Protein AF-A0A957JJS4-F1 (afdb_monomer_lite)

Structure 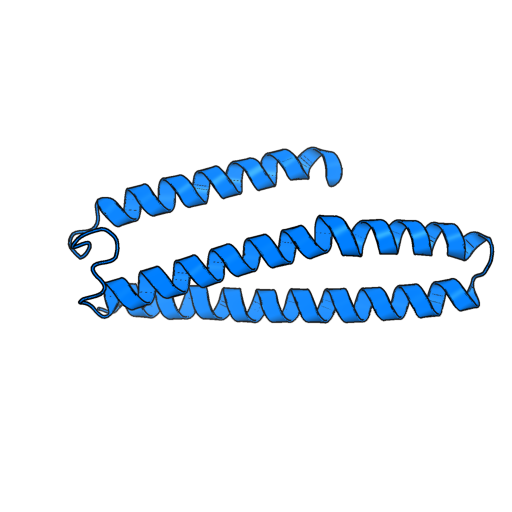(mmCIF, N/CA/C/O backbone):
data_AF-A0A957JJS4-F1
#
_entry.id   AF-A0A957JJS4-F1
#
loop_
_atom_site.group_PDB
_atom_site.id
_atom_site.type_symbol
_atom_site.label_atom_id
_atom_site.label_alt_id
_atom_site.label_comp_id
_atom_site.label_asym_id
_atom_site.label_entity_id
_atom_site.label_seq_id
_atom_site.pdbx_PDB_ins_code
_atom_site.Cartn_x
_atom_site.Cartn_y
_atom_site.Cartn_z
_atom_site.occupancy
_atom_site.B_iso_or_equiv
_atom_site.auth_seq_id
_atom_site.auth_comp_id
_atom_site.auth_asym_id
_atom_site.auth_atom_id
_atom_site.pdbx_PDB_model_num
ATOM 1 N N . LEU A 1 1 ? 0.997 6.327 20.111 1.00 59.66 1 LEU A N 1
ATOM 2 C CA . LEU A 1 1 ? 2.106 6.316 19.124 1.00 59.66 1 LEU A CA 1
ATOM 3 C C . LEU A 1 1 ? 1.626 6.393 17.671 1.00 59.66 1 LEU A C 1
ATOM 5 O O . LEU A 1 1 ? 2.106 7.267 16.963 1.00 59.66 1 LEU A O 1
ATOM 9 N N . GLN A 1 2 ? 0.681 5.547 17.233 1.00 63.41 2 GLN A N 1
ATOM 10 C CA . GLN A 1 2 ? 0.263 5.431 15.820 1.00 63.41 2 GLN A CA 1
ATOM 11 C C . GLN A 1 2 ? -0.064 6.769 15.124 1.00 63.41 2 GLN A C 1
ATOM 13 O O . GLN A 1 2 ? 0.545 7.069 14.104 1.00 63.41 2 GLN A O 1
ATOM 18 N N . ARG A 1 3 ? -0.906 7.635 15.712 1.00 64.38 3 ARG A N 1
ATOM 19 C CA . ARG A 1 3 ? -1.263 8.947 15.118 1.00 64.38 3 ARG A CA 1
ATOM 20 C C . ARG A 1 3 ? -0.078 9.880 14.837 1.00 64.38 3 ARG A C 1
ATOM 22 O O . ARG A 1 3 ? -0.165 10.713 13.945 1.00 64.38 3 ARG A O 1
ATOM 29 N N . ARG A 1 4 ? 1.014 9.765 15.599 1.00 72.00 4 ARG A N 1
ATOM 30 C CA . ARG A 1 4 ? 2.199 10.629 15.462 1.00 72.00 4 ARG A CA 1
ATOM 31 C C . ARG A 1 4 ? 3.153 10.126 14.372 1.00 72.00 4 ARG A C 1
ATOM 33 O O . ARG A 1 4 ? 3.875 10.925 13.789 1.00 72.00 4 ARG A O 1
ATOM 40 N N . PHE A 1 5 ? 3.117 8.824 14.079 1.00 79.75 5 PHE A N 1
ATOM 41 C CA . PHE A 1 5 ? 3.894 8.196 13.007 1.00 79.75 5 PHE A CA 1
ATOM 42 C C . PHE A 1 5 ? 3.165 8.177 11.661 1.00 79.75 5 PHE A C 1
ATOM 44 O O . PHE A 1 5 ? 3.830 8.206 10.633 1.00 79.75 5 PHE A O 1
ATOM 51 N N . SER A 1 6 ? 1.827 8.201 11.641 1.00 79.00 6 SER A N 1
ATOM 52 C CA . SER A 1 6 ? 1.030 8.292 10.408 1.00 79.00 6 SER A CA 1
ATOM 53 C C . SER A 1 6 ? 1.516 9.350 9.399 1.00 79.00 6 SER A C 1
ATOM 55 O O . SER A 1 6 ? 1.659 8.997 8.232 1.00 79.00 6 SER A O 1
ATOM 57 N N . PRO A 1 7 ? 1.827 10.609 9.778 1.00 81.31 7 PRO A N 1
ATOM 58 C CA . PRO A 1 7 ? 2.327 11.590 8.810 1.00 81.31 7 PRO A CA 1
ATOM 59 C C . PRO A 1 7 ? 3.699 11.220 8.232 1.00 81.31 7 PRO A C 1
ATOM 61 O O . PRO A 1 7 ? 3.924 11.421 7.043 1.00 81.31 7 PRO A O 1
ATOM 64 N N . TRP A 1 8 ? 4.590 10.626 9.032 1.00 88.12 8 TRP A N 1
ATOM 65 C CA . TRP A 1 8 ? 5.893 10.148 8.558 1.00 88.12 8 TRP A CA 1
ATOM 66 C C . TRP A 1 8 ? 5.758 8.976 7.590 1.00 88.12 8 TRP A C 1
ATOM 68 O O . TRP A 1 8 ? 6.420 8.962 6.557 1.00 88.12 8 TRP A O 1
ATOM 78 N N . VAL A 1 9 ? 4.869 8.027 7.897 1.00 85.81 9 VAL A N 1
ATOM 79 C CA . VAL A 1 9 ? 4.560 6.891 7.018 1.00 85.81 9 VAL A CA 1
ATOM 80 C C . VAL A 1 9 ? 3.964 7.376 5.700 1.00 85.81 9 VAL A C 1
ATOM 82 O O . VAL A 1 9 ? 4.390 6.934 4.643 1.00 85.81 9 VAL A O 1
ATOM 85 N N . ASN A 1 10 ? 3.021 8.317 5.735 1.00 86.50 10 ASN A N 1
ATOM 86 C CA . ASN A 1 10 ? 2.427 8.861 4.514 1.00 86.50 10 ASN A CA 1
ATOM 87 C C . ASN A 1 10 ? 3.460 9.641 3.687 1.00 86.50 10 ASN A C 1
ATOM 89 O O . ASN A 1 10 ? 3.496 9.505 2.467 1.00 86.50 10 ASN A O 1
ATOM 93 N N . GLY A 1 11 ? 4.329 10.413 4.348 1.00 89.25 11 GLY A N 1
ATOM 94 C CA . GLY A 1 11 ? 5.417 11.138 3.694 1.00 89.25 11 GLY A CA 1
ATOM 95 C C . GLY A 1 11 ? 6.420 10.207 3.011 1.00 89.25 11 GLY A C 1
ATOM 96 O O . GLY A 1 11 ? 6.766 10.434 1.852 1.00 89.25 11 GLY A O 1
ATOM 97 N N . SER A 1 12 ? 6.842 9.127 3.677 1.00 91.06 12 SER A N 1
ATOM 98 C CA . SER A 1 12 ? 7.743 8.140 3.066 1.00 91.06 12 SER A CA 1
ATOM 99 C C . SER A 1 12 ? 7.087 7.397 1.903 1.00 91.06 12 SER A C 1
ATOM 101 O O . SER A 1 12 ? 7.763 7.070 0.932 1.00 91.06 12 SER A O 1
ATOM 103 N N . LEU A 1 13 ? 5.771 7.187 1.958 1.00 89.94 13 LEU A N 1
ATOM 104 C CA . LEU A 1 13 ? 4.998 6.578 0.880 1.00 89.94 13 LEU A CA 1
ATOM 105 C C . LEU A 1 13 ? 4.955 7.458 -0.372 1.00 89.94 13 LEU A C 1
ATOM 107 O O . LEU A 1 13 ? 5.184 6.963 -1.473 1.00 89.94 13 LEU A O 1
ATOM 111 N N . VAL A 1 14 ? 4.728 8.764 -0.201 1.00 90.38 14 VAL A N 1
ATOM 112 C CA . VAL A 1 14 ? 4.819 9.734 -1.303 1.00 90.38 14 VAL A CA 1
ATOM 113 C C . VAL A 1 14 ? 6.233 9.751 -1.871 1.00 90.38 14 VAL A C 1
ATOM 115 O O . VAL A 1 14 ? 6.396 9.690 -3.085 1.00 90.38 14 VAL A O 1
ATOM 118 N N . LEU A 1 15 ? 7.252 9.781 -1.008 1.00 93.12 15 LEU A N 1
ATOM 119 C CA . LEU A 1 15 ? 8.645 9.767 -1.443 1.00 93.12 15 LEU A CA 1
ATOM 120 C C . LEU A 1 15 ? 8.970 8.513 -2.266 1.00 93.12 15 LEU A C 1
ATOM 122 O O . LEU A 1 15 ? 9.557 8.639 -3.333 1.00 93.12 15 LEU A O 1
ATOM 126 N N . LEU A 1 16 ? 8.553 7.329 -1.809 1.00 91.31 16 LEU A N 1
ATOM 127 C CA . LEU A 1 16 ? 8.752 6.059 -2.515 1.00 91.31 16 LEU A CA 1
ATOM 128 C C . LEU A 1 16 ? 8.025 6.039 -3.864 1.00 91.31 16 LEU A C 1
ATOM 130 O O . LEU A 1 16 ? 8.561 5.546 -4.852 1.00 91.31 16 LEU A O 1
ATOM 134 N N . LEU A 1 17 ? 6.818 6.597 -3.921 1.00 89.56 17 LEU A N 1
ATOM 135 C CA . LEU A 1 17 ? 6.035 6.680 -5.150 1.00 89.56 17 LEU A CA 1
ATOM 136 C C . LEU A 1 17 ? 6.716 7.610 -6.164 1.00 89.56 17 LEU A C 1
ATOM 138 O O . LEU A 1 17 ? 6.905 7.224 -7.314 1.00 89.56 17 LEU A O 1
ATOM 142 N N . VAL A 1 18 ? 7.173 8.787 -5.726 1.00 91.75 18 VAL A N 1
ATOM 143 C CA . VAL A 1 18 ? 7.929 9.733 -6.564 1.00 91.75 18 VAL A CA 1
ATOM 144 C C . VAL A 1 18 ? 9.234 9.116 -7.065 1.00 91.75 18 VAL A C 1
ATOM 146 O O . VAL A 1 18 ? 9.511 9.165 -8.262 1.00 91.75 18 VAL A O 1
ATOM 149 N N . THR A 1 19 ? 10.034 8.509 -6.186 1.00 93.44 19 THR A N 1
ATOM 150 C CA . THR A 1 19 ? 11.301 7.888 -6.600 1.00 93.44 19 THR A CA 1
ATOM 151 C C . THR A 1 19 ? 11.078 6.677 -7.501 1.00 93.44 19 THR A C 1
ATOM 153 O O . THR A 1 19 ? 11.851 6.485 -8.434 1.00 93.44 19 THR A O 1
ATOM 156 N N . GLY A 1 20 ? 10.003 5.912 -7.296 1.00 89.19 20 GLY A N 1
ATOM 157 C CA . GLY A 1 20 ? 9.591 4.830 -8.190 1.00 89.19 20 GLY A CA 1
ATOM 158 C C . GLY A 1 20 ? 9.292 5.317 -9.611 1.00 89.19 20 GLY A C 1
ATOM 159 O O . GLY A 1 20 ? 9.781 4.724 -10.571 1.00 89.19 20 GLY A O 1
ATOM 160 N N . PHE A 1 21 ? 8.578 6.439 -9.759 1.00 89.88 21 PHE A N 1
ATOM 161 C CA . PHE A 1 21 ? 8.354 7.054 -11.075 1.00 89.88 21 PHE A CA 1
ATOM 162 C C . PHE A 1 21 ? 9.661 7.509 -11.733 1.00 89.88 21 PHE A C 1
ATOM 164 O O . PHE A 1 21 ? 9.856 7.257 -12.919 1.00 89.88 21 PHE A O 1
ATOM 171 N N . VAL A 1 22 ? 10.579 8.117 -10.974 1.00 90.62 22 VAL A N 1
ATOM 172 C CA . VAL A 1 22 ? 11.897 8.524 -11.498 1.00 90.62 22 VAL A CA 1
ATOM 173 C C . VAL A 1 22 ? 12.719 7.313 -11.954 1.00 90.62 22 VAL A C 1
ATOM 175 O O . VAL A 1 22 ? 13.366 7.363 -13.000 1.00 90.62 22 VAL A O 1
ATOM 178 N N . GLN A 1 23 ? 12.690 6.210 -11.201 1.00 88.94 23 GLN A N 1
ATOM 179 C CA . GLN A 1 23 ? 13.361 4.966 -11.593 1.00 88.94 23 GLN A CA 1
ATOM 180 C C . GLN A 1 23 ? 12.776 4.401 -12.891 1.00 88.94 23 GLN A C 1
ATOM 182 O O . GLN A 1 23 ? 13.536 4.040 -13.782 1.00 88.94 23 GLN A O 1
ATOM 187 N N . MET A 1 24 ? 11.447 4.402 -13.033 1.00 88.38 24 MET A N 1
ATOM 188 C CA . MET A 1 24 ? 10.761 3.944 -14.244 1.00 88.38 24 MET A CA 1
ATOM 189 C C . MET A 1 24 ? 11.155 4.764 -15.478 1.00 88.38 24 MET A C 1
ATOM 191 O O . MET A 1 24 ? 11.400 4.191 -16.532 1.00 88.38 24 MET A O 1
ATOM 195 N N . THR A 1 25 ? 11.250 6.092 -15.357 1.00 86.19 25 THR A N 1
ATOM 196 C CA . THR A 1 25 ? 11.609 6.959 -16.495 1.00 86.19 25 THR A CA 1
ATOM 197 C C . THR A 1 25 ? 13.044 6.781 -16.988 1.00 86.19 25 THR A C 1
ATOM 199 O O . THR A 1 25 ? 13.353 7.207 -18.095 1.00 86.19 25 THR A O 1
ATOM 202 N N . ASN A 1 26 ? 13.913 6.177 -16.174 1.00 87.25 26 ASN A N 1
ATOM 203 C CA . ASN A 1 26 ? 15.298 5.875 -16.534 1.00 87.25 26 ASN A CA 1
ATOM 204 C C . ASN A 1 26 ? 15.474 4.445 -17.080 1.00 87.25 26 ASN A C 1
ATOM 206 O O . ASN A 1 26 ? 16.602 4.054 -17.384 1.00 87.25 26 ASN A O 1
ATOM 210 N N . ASP A 1 27 ? 14.402 3.652 -17.173 1.00 85.75 27 ASP A N 1
ATOM 211 C CA . ASP A 1 27 ? 14.466 2.281 -17.680 1.00 85.75 27 ASP A CA 1
ATOM 212 C C . ASP A 1 27 ? 14.519 2.260 -19.221 1.00 85.75 27 ASP A C 1
ATOM 214 O O . ASP A 1 27 ? 13.750 2.982 -19.860 1.00 85.75 27 ASP A O 1
ATOM 218 N N . PRO A 1 28 ? 15.371 1.425 -19.848 1.00 85.69 28 PRO A N 1
ATOM 219 C CA . PRO A 1 28 ? 15.439 1.305 -21.307 1.00 85.69 28 PRO A CA 1
ATOM 220 C C . PRO A 1 28 ? 14.122 0.890 -21.974 1.00 85.69 28 PRO A C 1
ATOM 222 O O . PRO A 1 28 ? 13.919 1.193 -23.146 1.00 85.69 28 PRO A O 1
ATOM 225 N N . ASN A 1 29 ? 13.237 0.198 -21.252 1.00 84.88 29 ASN A N 1
ATOM 226 C CA . ASN A 1 29 ? 11.942 -0.251 -21.766 1.00 84.88 29 ASN A CA 1
ATOM 227 C C . ASN A 1 29 ? 10.854 0.834 -21.683 1.00 84.88 29 ASN A C 1
ATOM 229 O O . ASN A 1 29 ? 9.713 0.605 -22.095 1.00 84.88 29 ASN A O 1
ATOM 233 N N . TYR A 1 30 ? 11.175 2.006 -21.126 1.00 85.69 30 TYR A N 1
ATOM 234 C CA . TYR A 1 30 ? 10.242 3.115 -21.005 1.00 85.69 30 TYR A CA 1
ATOM 235 C C . TYR A 1 30 ? 10.215 3.967 -22.279 1.00 85.69 30 TYR A C 1
ATOM 237 O O . TYR A 1 30 ? 11.087 4.802 -22.512 1.00 85.69 30 TYR A O 1
ATOM 245 N N . ASN A 1 31 ? 9.154 3.808 -23.073 1.00 84.56 31 ASN A N 1
ATOM 246 C CA . ASN A 1 31 ? 8.974 4.536 -24.336 1.00 84.56 31 ASN A CA 1
ATOM 247 C C . ASN A 1 31 ? 8.239 5.884 -24.188 1.00 84.56 31 ASN A C 1
ATOM 249 O O . ASN A 1 31 ? 8.190 6.680 -25.124 1.00 84.56 31 ASN A O 1
ATOM 253 N N . GLY A 1 32 ? 7.695 6.196 -23.007 1.00 82.12 32 GLY A N 1
ATOM 254 C CA . GLY A 1 32 ? 7.050 7.480 -22.727 1.00 82.12 32 GLY A CA 1
ATOM 255 C C . GLY A 1 32 ? 5.782 7.370 -21.884 1.00 82.12 32 GLY A C 1
ATOM 256 O O . GLY A 1 32 ? 5.285 6.288 -21.579 1.00 82.12 32 GLY A O 1
ATOM 257 N N . PHE A 1 33 ? 5.232 8.521 -21.493 1.00 75.06 33 PHE A N 1
ATOM 258 C CA . PHE A 1 33 ? 4.045 8.572 -20.640 1.00 75.06 33 PHE A CA 1
ATOM 259 C C . PHE A 1 33 ? 2.801 8.142 -21.432 1.00 75.06 33 PHE A C 1
ATOM 261 O O . PHE A 1 33 ? 2.497 8.740 -22.461 1.00 75.06 33 PHE A O 1
ATOM 268 N N . LEU A 1 34 ? 2.089 7.117 -20.943 1.00 72.56 34 LEU A N 1
ATOM 269 C CA . LEU A 1 34 ? 0.930 6.474 -21.595 1.00 72.56 34 LEU A CA 1
ATOM 270 C C . LEU A 1 34 ? 1.229 5.747 -22.919 1.00 72.56 34 LEU A C 1
ATOM 272 O O . LEU A 1 34 ? 0.296 5.298 -23.586 1.00 72.56 34 LEU A O 1
ATOM 276 N N . GLN A 1 35 ? 2.501 5.552 -23.273 1.00 83.12 35 GLN A N 1
ATOM 277 C CA . GLN A 1 35 ? 2.870 4.603 -24.322 1.00 83.12 35 GLN A CA 1
ATOM 278 C C . GLN A 1 35 ? 2.917 3.203 -23.709 1.00 83.12 35 GLN A C 1
ATOM 280 O O . GLN A 1 35 ? 3.882 2.825 -23.053 1.00 83.12 35 GLN A O 1
ATOM 285 N N . VAL A 1 36 ? 1.810 2.468 -23.846 1.00 81.56 36 VAL A N 1
ATOM 286 C CA . VAL A 1 36 ? 1.658 1.104 -23.318 1.00 81.56 36 VAL A CA 1
ATOM 287 C C . VAL A 1 36 ? 1.744 0.111 -24.472 1.00 81.56 36 VAL A C 1
ATOM 289 O O . VAL A 1 36 ? 0.761 -0.503 -24.884 1.00 81.56 36 VAL A O 1
ATOM 292 N N . ASP A 1 37 ? 2.936 0.026 -25.042 1.00 85.69 37 ASP A N 1
ATOM 293 C CA . ASP A 1 37 ? 3.263 -0.724 -26.255 1.00 85.69 37 ASP A CA 1
ATOM 294 C C . ASP A 1 37 ? 3.937 -2.077 -25.972 1.00 85.69 37 ASP A C 1
ATOM 296 O O . ASP A 1 37 ? 4.010 -2.929 -26.857 1.00 85.69 37 ASP A O 1
ATOM 300 N N . SER A 1 38 ? 4.373 -2.313 -24.731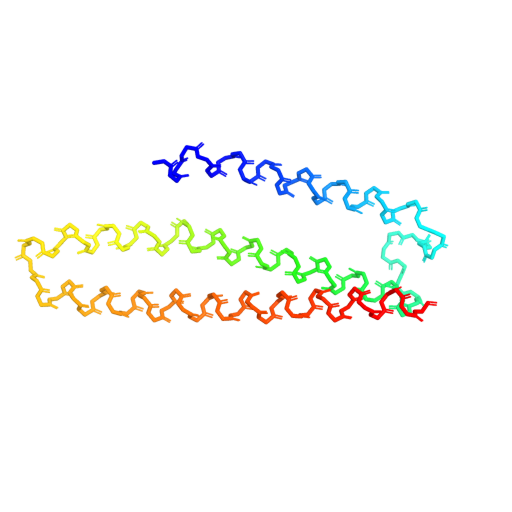 1.00 87.06 38 SER A N 1
ATOM 301 C CA . SER A 1 38 ? 5.062 -3.536 -24.316 1.00 87.06 38 SER A CA 1
ATOM 302 C C . SER A 1 38 ? 4.401 -4.230 -23.119 1.00 87.06 38 SER A C 1
ATOM 304 O O . SER A 1 38 ? 3.646 -3.637 -22.340 1.00 87.06 38 SER A O 1
ATOM 306 N N . VAL A 1 39 ? 4.715 -5.519 -22.946 1.00 89.75 39 VAL A N 1
ATOM 307 C CA . VAL A 1 39 ? 4.303 -6.305 -21.767 1.00 89.75 39 VAL A CA 1
ATOM 308 C C . VAL A 1 39 ? 4.878 -5.697 -20.485 1.00 89.75 39 VAL A C 1
ATOM 310 O O . VAL A 1 39 ? 4.176 -5.631 -19.476 1.00 89.75 39 VAL A O 1
ATOM 313 N N . TRP A 1 40 ? 6.114 -5.190 -20.542 1.00 92.25 40 TRP A N 1
ATOM 314 C CA . TRP A 1 40 ? 6.739 -4.449 -19.447 1.00 92.25 40 TRP A CA 1
ATOM 315 C C . TRP A 1 40 ? 5.908 -3.217 -19.069 1.00 92.25 40 TRP A C 1
ATOM 317 O O . TRP A 1 40 ? 5.544 -3.062 -17.902 1.00 92.25 40 TRP A O 1
ATOM 327 N N . ALA A 1 41 ? 5.502 -2.398 -20.047 1.00 89.56 41 ALA A N 1
ATOM 328 C CA . ALA A 1 41 ? 4.707 -1.195 -19.795 1.00 89.56 41 ALA A CA 1
ATOM 329 C C . ALA A 1 41 ? 3.349 -1.521 -19.143 1.00 89.56 41 ALA A C 1
ATOM 331 O O . ALA A 1 41 ? 2.952 -0.869 -18.172 1.00 89.56 41 ALA A O 1
ATOM 332 N N . TRP A 1 42 ? 2.664 -2.574 -19.608 1.00 90.94 42 TRP A N 1
ATOM 333 C CA . TRP A 1 42 ? 1.428 -3.061 -18.983 1.00 90.94 42 TRP A CA 1
ATOM 334 C C . TRP A 1 42 ? 1.648 -3.546 -17.547 1.00 90.94 42 TRP A C 1
ATOM 336 O O . TRP A 1 42 ? 0.884 -3.180 -16.648 1.00 90.94 42 TRP A O 1
ATOM 346 N N . ALA A 1 43 ? 2.693 -4.341 -17.313 1.00 92.56 43 ALA A N 1
ATOM 347 C CA . ALA A 1 43 ? 3.012 -4.865 -15.991 1.00 92.56 43 ALA A CA 1
ATOM 348 C C . ALA A 1 43 ? 3.321 -3.732 -14.998 1.00 92.56 43 ALA A C 1
ATOM 350 O O . ALA A 1 43 ? 2.783 -3.710 -13.886 1.00 92.56 43 ALA A O 1
ATOM 351 N N . ILE A 1 44 ? 4.113 -2.742 -15.412 1.00 91.00 44 ILE A N 1
ATOM 352 C CA . ILE A 1 44 ? 4.437 -1.575 -14.592 1.00 91.00 44 ILE A CA 1
ATOM 353 C C . ILE A 1 44 ? 3.191 -0.720 -14.318 1.00 91.00 44 ILE A C 1
ATOM 355 O O . ILE A 1 44 ? 2.979 -0.323 -13.168 1.00 91.00 44 ILE A O 1
ATOM 359 N N . LEU A 1 45 ? 2.328 -0.475 -15.308 1.00 91.19 45 LEU A N 1
ATOM 360 C CA . LEU A 1 45 ? 1.101 0.307 -15.115 1.00 91.19 45 LEU A CA 1
ATOM 361 C C . LEU A 1 45 ? 0.149 -0.355 -14.110 1.00 91.19 45 LEU A C 1
ATOM 363 O O . LEU A 1 45 ? -0.279 0.283 -13.143 1.00 91.19 45 LEU A O 1
ATOM 367 N N . ILE A 1 46 ? -0.159 -1.641 -14.305 1.00 93.00 46 ILE A N 1
ATOM 368 C CA . ILE A 1 46 ? -1.085 -2.362 -13.420 1.00 93.00 46 ILE A CA 1
ATOM 369 C C . ILE A 1 46 ? -0.502 -2.456 -12.006 1.00 93.00 46 ILE A C 1
ATOM 371 O O . ILE A 1 46 ? -1.228 -2.270 -11.025 1.00 93.00 46 ILE A O 1
ATOM 375 N N . LYS A 1 47 ? 0.815 -2.658 -11.882 1.00 92.31 47 LYS A N 1
ATOM 376 C CA . LYS A 1 47 ? 1.512 -2.608 -10.594 1.00 92.31 47 LYS A CA 1
ATOM 377 C C . LYS A 1 47 ? 1.301 -1.269 -9.883 1.00 92.31 47 LYS A C 1
ATOM 379 O O . LYS A 1 47 ? 0.965 -1.273 -8.700 1.00 92.31 47 LYS A O 1
ATOM 384 N N . HIS A 1 48 ? 1.469 -0.137 -10.566 1.00 92.38 48 HIS A N 1
ATOM 385 C CA . HIS A 1 48 ? 1.273 1.181 -9.951 1.00 92.38 48 HIS A CA 1
ATOM 386 C C . HIS A 1 48 ? -0.179 1.399 -9.512 1.00 92.38 48 HIS A C 1
ATOM 388 O O . HIS A 1 48 ? -0.411 1.883 -8.403 1.00 92.38 48 HIS A O 1
ATOM 394 N N . ILE A 1 49 ? -1.154 0.974 -10.321 1.00 93.56 49 ILE A N 1
ATOM 395 C CA . ILE A 1 49 ? -2.576 1.008 -9.943 1.00 93.56 49 ILE A CA 1
ATOM 396 C C . ILE A 1 49 ? -2.812 0.180 -8.675 1.00 93.56 49 ILE A C 1
ATOM 398 O O . ILE A 1 49 ? -3.482 0.648 -7.752 1.00 93.56 49 ILE A O 1
ATOM 402 N N . ALA A 1 50 ? -2.231 -1.019 -8.592 1.00 94.62 50 ALA A N 1
ATOM 403 C CA . ALA A 1 50 ? -2.342 -1.867 -7.412 1.00 94.62 50 ALA A CA 1
ATOM 404 C C . ALA A 1 50 ? -1.724 -1.201 -6.171 1.00 94.62 50 ALA A C 1
ATOM 406 O O . ALA A 1 50 ? -2.370 -1.176 -5.127 1.00 94.62 50 ALA A O 1
ATOM 407 N N . VAL A 1 51 ? -0.540 -0.585 -6.281 1.00 93.56 51 VAL A N 1
ATOM 408 C CA . VAL A 1 51 ? 0.083 0.173 -5.176 1.00 93.56 51 VAL A CA 1
ATOM 409 C C . VAL A 1 51 ? -0.805 1.339 -4.729 1.00 93.56 51 VAL A C 1
ATOM 411 O O . VAL A 1 51 ? -1.050 1.494 -3.534 1.00 93.56 51 VAL A O 1
ATOM 414 N N . VAL A 1 52 ? -1.348 2.129 -5.660 1.00 93.19 52 VAL A N 1
ATOM 415 C CA . VAL A 1 52 ? -2.273 3.229 -5.329 1.00 93.19 52 VAL A CA 1
ATOM 416 C C . VAL A 1 52 ? -3.525 2.700 -4.628 1.00 93.19 52 VAL A C 1
ATOM 418 O O . VAL A 1 52 ? -3.946 3.266 -3.618 1.00 93.19 52 VAL A O 1
ATOM 421 N N . ALA A 1 53 ? -4.086 1.580 -5.089 1.00 94.50 53 ALA A N 1
ATOM 422 C CA . ALA A 1 53 ? -5.215 0.935 -4.426 1.00 94.50 53 ALA A CA 1
ATOM 423 C C . ALA A 1 53 ? -4.869 0.506 -2.989 1.00 94.50 53 ALA A C 1
ATOM 425 O O . ALA A 1 53 ? -5.655 0.773 -2.078 1.00 94.50 53 ALA A O 1
ATOM 426 N N . MET A 1 54 ? -3.683 -0.071 -2.753 1.00 94.25 54 M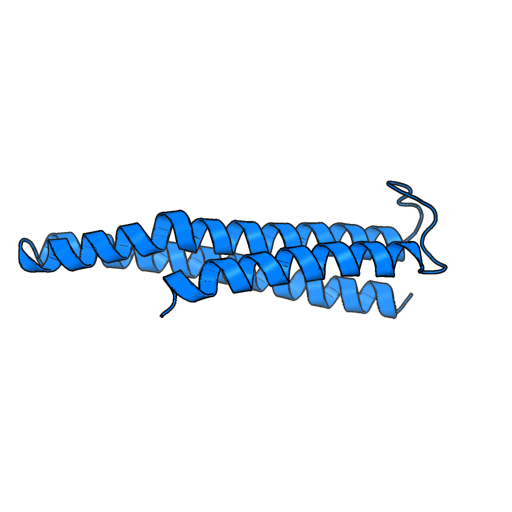ET A N 1
ATOM 427 C CA . MET A 1 54 ? -3.222 -0.431 -1.403 1.00 94.25 54 MET A CA 1
ATOM 428 C C . MET A 1 54 ? -3.181 0.786 -0.471 1.00 94.25 54 MET A C 1
ATOM 430 O O . MET A 1 54 ? -3.652 0.723 0.668 1.00 94.25 54 MET A O 1
ATOM 434 N N . ILE A 1 55 ? -2.659 1.911 -0.969 1.00 92.31 55 ILE A N 1
ATOM 435 C CA . ILE A 1 55 ? -2.568 3.172 -0.221 1.00 92.31 55 ILE A CA 1
ATOM 436 C C . ILE A 1 55 ? -3.963 3.690 0.130 1.00 92.31 55 ILE A C 1
ATOM 438 O O . ILE A 1 55 ? -4.218 4.038 1.284 1.00 92.31 55 ILE A O 1
ATOM 442 N N . LEU A 1 56 ? -4.881 3.709 -0.839 1.00 92.75 56 LEU A N 1
ATOM 443 C CA . LEU A 1 56 ? -6.252 4.175 -0.630 1.00 92.75 56 LEU A CA 1
ATOM 444 C C . LEU A 1 56 ? -7.007 3.293 0.367 1.00 92.75 56 LEU A C 1
ATOM 446 O O . LEU A 1 56 ? -7.684 3.817 1.251 1.00 92.75 56 LEU A O 1
ATOM 450 N N . ILE A 1 57 ? -6.865 1.968 0.275 1.00 93.62 57 ILE A N 1
ATOM 451 C CA . IL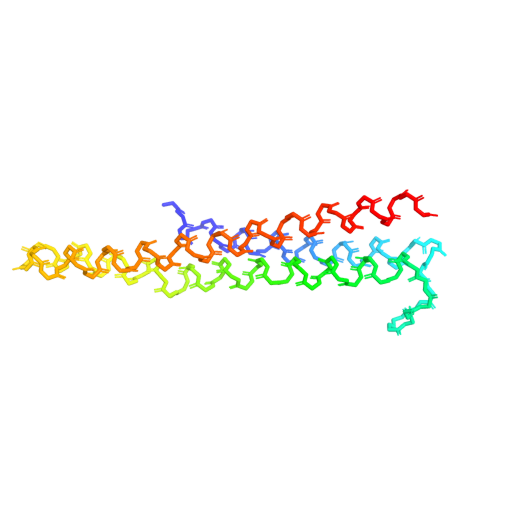E A 1 57 ? -7.474 1.030 1.226 1.00 93.62 57 ILE A CA 1
ATOM 452 C C . ILE A 1 57 ? -6.935 1.285 2.639 1.00 93.62 57 ILE A C 1
ATOM 454 O O . ILE A 1 57 ? -7.720 1.411 3.582 1.00 93.62 57 ILE A O 1
ATOM 458 N N . ALA A 1 58 ? -5.615 1.415 2.791 1.00 90.44 58 ALA A N 1
ATOM 459 C CA . ALA A 1 58 ? -4.995 1.702 4.081 1.00 90.44 58 ALA A CA 1
ATOM 460 C C . ALA A 1 58 ? -5.459 3.053 4.655 1.00 90.44 58 ALA A C 1
ATOM 462 O O . ALA A 1 58 ? -5.787 3.140 5.840 1.00 90.44 58 ALA A O 1
ATOM 463 N N . ALA A 1 59 ? -5.554 4.091 3.820 1.00 90.00 59 ALA A N 1
ATOM 464 C CA . ALA A 1 59 ? -6.073 5.395 4.218 1.00 90.00 59 ALA A CA 1
ATOM 465 C C . ALA A 1 59 ? -7.552 5.316 4.638 1.00 90.00 59 ALA A C 1
ATOM 467 O O . ALA A 1 59 ? -7.927 5.869 5.670 1.00 90.00 59 ALA A O 1
ATOM 468 N N . LEU A 1 60 ? -8.396 4.580 3.909 1.00 91.31 60 LEU A N 1
ATOM 469 C CA . LEU A 1 60 ? -9.803 4.379 4.272 1.00 91.31 60 LEU A CA 1
ATOM 470 C C . LEU A 1 60 ? -9.955 3.693 5.634 1.00 91.31 60 LEU A C 1
ATOM 472 O O . LEU A 1 60 ? -10.774 4.128 6.448 1.00 91.31 60 LEU A O 1
ATOM 476 N N . VAL A 1 61 ? -9.151 2.664 5.909 1.00 90.81 61 VAL A N 1
ATOM 477 C CA . VAL A 1 61 ? -9.135 1.994 7.219 1.00 90.81 61 VAL A CA 1
ATOM 478 C C . VAL A 1 61 ? -8.728 2.979 8.322 1.00 90.81 61 VAL A C 1
ATOM 480 O O . VAL A 1 61 ? -9.428 3.094 9.330 1.00 90.81 61 VAL A O 1
ATOM 483 N N . GLN A 1 62 ? -7.671 3.764 8.101 1.00 88.38 62 GLN A N 1
ATOM 484 C CA . GLN A 1 62 ? -7.180 4.739 9.080 1.00 88.38 62 GLN A CA 1
ATOM 485 C C . GLN A 1 62 ? -8.172 5.876 9.365 1.00 88.38 62 GLN A C 1
ATOM 487 O O . GLN A 1 62 ? -8.310 6.291 10.516 1.00 88.38 62 GLN A O 1
ATOM 492 N N . VAL A 1 63 ? -8.852 6.396 8.340 1.00 89.06 63 VAL A N 1
ATOM 493 C CA . VAL A 1 63 ? -9.686 7.606 8.457 1.00 89.06 63 VAL A CA 1
ATOM 494 C C . VAL A 1 63 ? -11.136 7.267 8.820 1.00 89.06 63 VAL A C 1
ATOM 496 O O . VAL A 1 63 ? -11.810 8.087 9.443 1.00 89.06 63 VAL A O 1
ATOM 499 N N . ARG A 1 64 ? -11.640 6.077 8.457 1.00 90.56 64 ARG A N 1
ATOM 500 C CA . ARG A 1 64 ? -13.034 5.680 8.735 1.00 90.56 64 ARG A CA 1
ATOM 501 C C . ARG A 1 64 ? -13.181 4.560 9.755 1.00 90.56 64 ARG A C 1
ATOM 503 O O . ARG A 1 64 ? -14.003 4.695 10.655 1.00 90.56 64 ARG A O 1
ATOM 510 N N . ILE A 1 65 ? -12.430 3.468 9.620 1.00 89.31 65 ILE A N 1
ATOM 511 C CA . ILE A 1 65 ? -12.646 2.263 10.438 1.00 89.31 65 ILE A CA 1
ATOM 512 C C . ILE A 1 65 ? -12.091 2.461 11.849 1.00 89.31 65 ILE A C 1
ATOM 514 O O . ILE A 1 65 ? -12.843 2.354 12.815 1.00 89.31 65 ILE A O 1
ATOM 518 N N . HIS A 1 66 ? -10.816 2.836 11.977 1.00 88.50 66 HIS A N 1
ATOM 519 C CA . HIS A 1 66 ? -10.173 3.036 13.281 1.00 88.50 66 HIS A CA 1
ATOM 520 C C . HIS A 1 66 ? -10.923 4.018 14.202 1.00 88.50 66 HIS A C 1
ATOM 522 O O . HIS A 1 66 ? -11.240 3.640 15.328 1.00 88.50 66 HIS A O 1
ATOM 528 N N . PRO A 1 67 ? -11.309 5.237 13.767 1.00 88.75 67 PRO A N 1
ATOM 529 C CA . PRO A 1 67 ? -12.038 6.142 14.653 1.00 88.75 67 PRO A CA 1
ATOM 530 C C . PRO A 1 67 ? -13.450 5.648 14.989 1.00 88.75 67 PRO A C 1
ATOM 532 O O . PRO A 1 67 ? -13.983 6.022 16.031 1.00 88.75 67 PRO A O 1
ATOM 535 N N . ALA A 1 68 ? -14.085 4.844 14.130 1.00 88.81 68 ALA A N 1
ATOM 536 C CA . ALA A 1 68 ? -15.373 4.230 14.447 1.00 88.81 68 ALA A CA 1
ATOM 537 C C . ALA A 1 68 ? -15.220 3.138 15.518 1.00 88.81 68 ALA A C 1
ATOM 539 O O . ALA A 1 68 ? -16.054 3.052 16.418 1.00 88.81 68 ALA A O 1
ATOM 540 N N . MET A 1 69 ? -14.132 2.364 15.470 1.00 86.06 69 MET A N 1
ATOM 541 C CA . MET A 1 69 ? -13.796 1.381 16.503 1.00 86.06 69 MET A CA 1
ATOM 542 C C . MET A 1 69 ? -13.487 2.053 17.844 1.00 86.06 69 MET A C 1
ATOM 544 O O . MET A 1 69 ? -14.019 1.621 18.865 1.00 86.06 69 MET A O 1
ATOM 548 N N . ASP A 1 70 ? -12.729 3.155 17.842 1.00 87.62 70 ASP A N 1
ATOM 549 C CA . ASP A 1 70 ? -12.461 3.945 19.053 1.00 87.62 70 ASP A CA 1
ATOM 550 C C . ASP A 1 70 ? -13.767 4.450 19.694 1.00 87.62 70 ASP A C 1
ATOM 552 O O . ASP A 1 70 ? -13.960 4.357 20.907 1.00 87.62 70 ASP A O 1
ATOM 556 N N . ARG A 1 71 ? -14.712 4.948 18.881 1.00 87.38 71 ARG A N 1
ATOM 557 C CA . ARG A 1 71 ? -16.036 5.389 19.360 1.00 87.38 71 ARG A CA 1
ATOM 558 C C . ARG A 1 71 ? -16.866 4.227 19.909 1.00 87.38 71 ARG A C 1
ATOM 560 O O . ARG A 1 71 ? -17.497 4.384 20.952 1.00 87.38 71 ARG A O 1
ATOM 567 N N . ALA A 1 72 ? -16.859 3.075 19.239 1.00 86.69 72 ALA A N 1
ATOM 568 C CA . ALA A 1 72 ? -17.560 1.880 19.705 1.00 86.69 72 ALA A CA 1
ATOM 569 C C . ALA A 1 72 ? -16.996 1.380 21.048 1.00 86.69 72 ALA A C 1
ATOM 571 O O . ALA A 1 72 ? -17.765 1.005 21.932 1.00 86.69 72 ALA A O 1
ATOM 572 N N . ALA A 1 73 ? -15.675 1.456 21.243 1.00 85.56 73 ALA A N 1
ATOM 573 C CA . ALA A 1 73 ? -15.022 1.103 22.503 1.00 85.56 73 ALA A CA 1
ATOM 574 C C . ALA A 1 73 ? -15.433 2.028 23.664 1.00 85.56 73 ALA A C 1
ATOM 576 O O . ALA A 1 73 ? -15.611 1.562 24.788 1.00 85.56 73 ALA A O 1
ATOM 577 N N . LEU A 1 74 ? -15.651 3.322 23.403 1.00 85.38 74 LEU A N 1
ATOM 578 C CA . LEU A 1 74 ? -16.178 4.253 24.410 1.00 85.38 74 LEU A CA 1
ATOM 579 C C . LEU A 1 74 ? -17.646 3.952 24.757 1.00 85.38 74 LEU A C 1
ATOM 581 O O . LEU A 1 74 ? -18.017 3.956 25.930 1.00 85.38 74 LEU A O 1
ATOM 585 N N . LEU A 1 75 ? -18.479 3.635 23.759 1.00 82.38 75 LEU A N 1
ATOM 586 C CA . LEU A 1 75 ? -19.890 3.269 23.964 1.00 82.38 75 LEU A CA 1
ATOM 587 C C . LEU A 1 75 ? -20.065 1.943 24.715 1.00 82.38 75 LEU A C 1
ATOM 589 O O . LEU A 1 75 ? -21.074 1.762 25.402 1.00 82.38 75 LEU A O 1
ATOM 593 N N . ALA A 1 76 ? -19.079 1.044 24.643 1.00 83.00 76 ALA A N 1
ATOM 594 C CA . ALA A 1 76 ? -19.079 -0.212 25.389 1.00 83.00 76 ALA A CA 1
ATOM 595 C C . ALA A 1 76 ? -19.147 -0.007 26.912 1.00 83.00 76 ALA A C 1
ATOM 597 O O . ALA A 1 76 ? -19.658 -0.878 27.612 1.00 83.00 76 ALA A O 1
ATOM 598 N N . GLN A 1 77 ? -18.719 1.157 27.418 1.00 81.50 77 GLN A N 1
ATOM 599 C CA . GLN A 1 77 ? -18.829 1.506 28.839 1.00 81.50 77 GLN A CA 1
ATOM 600 C C . GLN A 1 77 ? -20.276 1.782 29.279 1.00 81.50 77 GLN A C 1
ATOM 602 O O . GLN A 1 77 ? -20.603 1.590 30.445 1.00 81.50 77 GLN A O 1
ATOM 607 N N . GLN A 1 78 ? -21.151 2.222 28.365 1.00 81.69 78 GLN A N 1
ATOM 608 C CA . GLN A 1 78 ? -22.548 2.564 28.673 1.00 81.69 78 GLN A CA 1
ATOM 609 C C . GLN A 1 78 ? -23.543 1.499 28.198 1.00 81.69 78 GLN A C 1
ATOM 611 O O . GLN A 1 78 ? -24.568 1.282 28.841 1.00 81.69 78 GLN A O 1
ATOM 616 N N . ARG A 1 79 ? -23.279 0.853 27.053 1.00 82.62 79 ARG A N 1
ATOM 617 C CA . ARG A 1 79 ? -24.161 -0.156 26.442 1.00 82.62 79 ARG A CA 1
ATOM 618 C C . ARG A 1 79 ? -23.346 -1.310 25.842 1.00 82.62 79 ARG A C 1
ATOM 620 O O . ARG A 1 79 ? -23.113 -1.329 24.631 1.00 82.62 79 ARG A O 1
ATOM 627 N N . PRO A 1 80 ? -22.941 -2.296 26.659 1.00 79.56 80 PRO A N 1
ATOM 628 C CA . PRO A 1 80 ? -21.979 -3.321 26.251 1.00 79.56 80 PRO A CA 1
ATOM 629 C C . PRO A 1 80 ? -22.480 -4.228 25.116 1.00 79.56 80 PRO A C 1
ATOM 631 O O . PRO A 1 80 ? -21.713 -4.544 24.213 1.00 79.56 80 PRO A O 1
ATOM 634 N N . GLN A 1 81 ? -23.766 -4.603 25.105 1.00 82.69 81 GLN A N 1
ATOM 635 C CA . GLN A 1 81 ? -24.322 -5.497 24.075 1.00 82.69 81 GLN A CA 1
ATOM 636 C C . GLN A 1 81 ? -24.373 -4.840 22.684 1.00 82.69 81 GLN A C 1
ATOM 638 O O . GLN A 1 81 ? -23.865 -5.400 21.718 1.00 82.69 81 GLN A O 1
ATOM 643 N N . LEU A 1 82 ? -24.905 -3.616 22.586 1.00 79.50 82 LEU A N 1
ATOM 644 C CA . LEU A 1 82 ? -24.985 -2.884 21.312 1.00 79.50 82 LEU A CA 1
ATOM 645 C C . LEU A 1 82 ? -23.598 -2.495 20.775 1.00 79.50 82 LEU A C 1
ATOM 647 O O . LEU A 1 82 ? -23.379 -2.485 19.564 1.00 79.50 82 LEU A O 1
ATOM 651 N N . 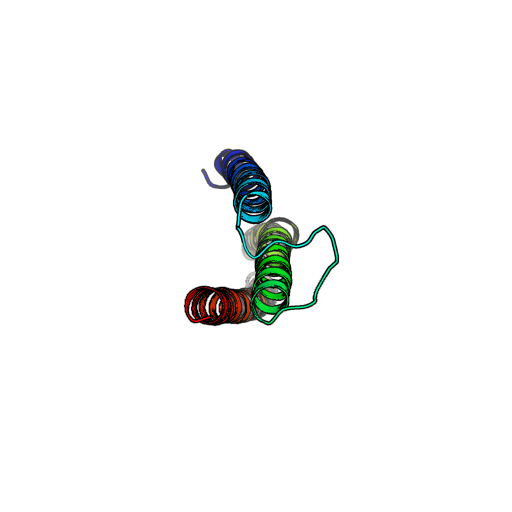ALA A 1 83 ? -22.652 -2.184 21.665 1.00 84.06 83 ALA A N 1
ATOM 652 C CA . ALA A 1 83 ? -21.281 -1.873 21.276 1.00 84.06 83 ALA A CA 1
ATOM 653 C C . ALA A 1 83 ? -20.538 -3.106 20.736 1.00 84.06 83 ALA A C 1
ATOM 655 O O . ALA A 1 83 ? -19.795 -2.985 19.762 1.00 84.06 83 ALA A O 1
ATOM 656 N N . ALA A 1 84 ? -20.769 -4.291 21.314 1.00 83.44 84 ALA A N 1
ATOM 657 C CA . ALA A 1 84 ? -20.163 -5.537 20.849 1.00 83.44 84 ALA A CA 1
ATOM 658 C C . ALA A 1 84 ? -20.600 -5.897 19.418 1.00 83.44 84 ALA A C 1
ATOM 660 O O . ALA A 1 84 ? -19.765 -6.276 18.593 1.00 83.44 84 ALA A O 1
ATOM 661 N N . GLU A 1 85 ? -21.882 -5.716 19.085 1.00 86.62 85 GLU A N 1
ATOM 662 C CA . GLU A 1 85 ? -22.389 -5.955 17.727 1.00 86.62 85 GLU A CA 1
ATOM 663 C C . GLU A 1 85 ? -21.777 -4.996 16.695 1.00 86.62 85 GLU A C 1
ATOM 665 O O . GLU A 1 85 ? -21.339 -5.426 15.620 1.00 86.62 85 GLU A O 1
ATOM 670 N N . GLN A 1 86 ? -21.692 -3.703 17.030 1.00 86.81 86 GLN A N 1
ATOM 671 C CA . GLN A 1 86 ? -21.083 -2.689 16.161 1.00 86.81 86 GLN A CA 1
ATOM 672 C C . GLN A 1 86 ? -19.582 -2.927 15.970 1.00 86.81 86 GLN A C 1
ATOM 674 O O . GLN A 1 86 ? -19.089 -2.867 14.841 1.00 86.81 86 GLN A O 1
ATOM 679 N N . ALA A 1 87 ? -18.861 -3.257 17.045 1.00 87.00 87 ALA A N 1
ATOM 680 C CA . ALA A 1 87 ? -17.444 -3.598 16.981 1.00 87.00 87 ALA A CA 1
ATOM 681 C C . ALA A 1 87 ? -17.206 -4.818 16.077 1.00 87.00 87 ALA A C 1
ATOM 683 O O . ALA A 1 87 ? -16.368 -4.758 15.178 1.00 87.00 87 ALA A O 1
ATOM 684 N N . ALA A 1 88 ? -18.004 -5.882 16.221 1.00 89.44 88 ALA A N 1
ATOM 685 C CA . ALA A 1 88 ? -17.897 -7.067 15.371 1.00 89.44 88 ALA A CA 1
ATOM 686 C C . ALA A 1 88 ? -18.164 -6.760 13.884 1.00 89.44 88 ALA A C 1
ATOM 688 O O . ALA A 1 88 ? -17.505 -7.316 12.999 1.00 89.44 88 ALA A O 1
ATOM 689 N N . ALA A 1 89 ? -19.115 -5.870 13.577 1.00 90.94 89 ALA A N 1
ATOM 690 C CA . ALA A 1 89 ? -19.371 -5.432 12.206 1.00 90.94 89 ALA A CA 1
ATOM 691 C C . ALA A 1 89 ? -18.181 -4.658 11.607 1.00 90.94 89 ALA A C 1
ATOM 693 O O . ALA A 1 89 ? -17.787 -4.945 10.471 1.00 90.94 89 ALA A O 1
ATOM 694 N N . LEU A 1 90 ? -17.581 -3.746 12.379 1.00 90.81 90 LEU A N 1
ATOM 695 C CA . LEU A 1 90 ? -16.403 -2.973 11.970 1.00 90.81 90 LEU A CA 1
ATOM 696 C C . LEU A 1 90 ? -15.183 -3.873 11.745 1.00 90.81 90 LEU A C 1
ATOM 698 O O . LEU A 1 90 ? -14.548 -3.770 10.697 1.00 90.81 90 LEU A O 1
ATOM 702 N N . THR A 1 91 ? -14.919 -4.832 12.637 1.00 91.31 91 THR A N 1
ATOM 703 C CA . THR A 1 91 ? -13.826 -5.806 12.469 1.00 91.31 91 THR A CA 1
ATOM 704 C C . THR A 1 91 ? -14.008 -6.659 11.209 1.00 91.31 91 THR A C 1
ATOM 706 O O . THR A 1 91 ? -13.059 -6.887 10.460 1.00 91.31 91 THR A O 1
ATOM 709 N N . ARG A 1 92 ? -15.236 -7.093 10.886 1.00 93.31 92 ARG A N 1
ATOM 710 C CA . ARG A 1 92 ? -15.508 -7.810 9.621 1.00 93.31 92 ARG A CA 1
ATOM 711 C C . ARG A 1 92 ? -15.251 -6.948 8.384 1.00 93.31 92 ARG A C 1
ATOM 713 O O . ARG A 1 92 ? -14.889 -7.471 7.326 1.00 93.31 92 ARG A O 1
ATOM 720 N N . GLN A 1 93 ? -15.502 -5.645 8.469 1.00 92.88 93 GLN A N 1
ATOM 721 C CA . GLN A 1 93 ? -15.205 -4.714 7.383 1.00 92.88 93 GLN A CA 1
ATOM 722 C C . GLN A 1 93 ? -13.696 -4.488 7.244 1.00 92.88 93 GLN A C 1
ATOM 724 O O . GLN A 1 93 ? -13.186 -4.554 6.126 1.00 92.88 93 GLN A O 1
ATOM 729 N N . GLU A 1 94 ? -12.986 -4.313 8.358 1.00 93.88 94 GLU A N 1
ATOM 730 C CA . GLU A 1 94 ? -11.527 -4.202 8.401 1.00 93.88 94 GLU A CA 1
ATOM 731 C C . GLU A 1 94 ? -10.854 -5.416 7.751 1.00 93.88 94 GLU A C 1
ATOM 733 O O . GLU A 1 94 ? -10.072 -5.261 6.816 1.00 93.88 94 GLU A O 1
ATOM 738 N N . ILE A 1 95 ? -11.239 -6.633 8.150 1.00 94.25 95 ILE A N 1
ATOM 739 C CA . ILE A 1 95 ? -10.694 -7.878 7.589 1.00 94.25 95 ILE A CA 1
ATOM 740 C C . ILE A 1 95 ? -10.930 -7.963 6.077 1.00 94.25 95 ILE A C 1
ATOM 742 O O . ILE A 1 95 ? -10.046 -8.401 5.342 1.00 94.25 95 ILE A O 1
ATOM 746 N N . ARG A 1 96 ? -12.103 -7.550 5.579 1.00 94.62 96 ARG A N 1
ATOM 747 C CA . ARG A 1 96 ? -12.371 -7.533 4.130 1.00 94.62 96 ARG A CA 1
ATOM 748 C C . ARG A 1 96 ? -11.462 -6.556 3.392 1.00 94.62 96 ARG A C 1
ATOM 750 O O . ARG A 1 96 ? -10.918 -6.923 2.354 1.00 94.62 96 ARG A O 1
ATOM 757 N N . LEU A 1 97 ? -11.277 -5.350 3.927 1.00 93.31 97 LEU A N 1
ATOM 758 C CA . LEU A 1 97 ? -10.380 -4.351 3.345 1.00 93.31 97 LEU A CA 1
ATOM 759 C C . LEU A 1 97 ? -8.923 -4.829 3.370 1.00 93.31 97 LEU A C 1
ATOM 761 O O . LEU A 1 97 ? -8.231 -4.718 2.363 1.00 93.31 97 LEU A O 1
ATOM 765 N N . LEU A 1 98 ? -8.475 -5.447 4.464 1.00 93.69 98 LEU A N 1
ATOM 766 C CA . LEU A 1 98 ? -7.132 -6.024 4.562 1.00 93.69 98 LEU A CA 1
ATOM 767 C C . LEU A 1 98 ? -6.926 -7.201 3.599 1.00 93.69 98 LEU A C 1
ATOM 769 O O . LEU A 1 98 ? -5.867 -7.301 2.986 1.00 93.69 98 LEU A O 1
ATOM 773 N N . ARG A 1 99 ? -7.935 -8.057 3.398 1.00 94.81 99 ARG A N 1
ATOM 774 C CA . ARG A 1 99 ? -7.884 -9.118 2.377 1.00 94.81 99 ARG A CA 1
ATOM 775 C C . ARG A 1 99 ? -7.787 -8.547 0.968 1.00 94.81 99 ARG A C 1
ATOM 777 O O . ARG A 1 99 ? -6.984 -9.041 0.184 1.00 94.81 99 ARG A O 1
ATOM 784 N N . LEU A 1 100 ? -8.556 -7.503 0.655 1.00 95.12 100 LEU A N 1
ATOM 785 C CA . LEU A 1 100 ? -8.446 -6.812 -0.631 1.00 95.12 100 LEU A CA 1
ATOM 786 C C . LEU A 1 100 ? -7.038 -6.232 -0.818 1.00 95.12 100 LEU A C 1
ATOM 788 O O . LEU A 1 100 ? -6.431 -6.417 -1.867 1.00 95.12 100 LEU A O 1
ATOM 792 N N . ASN A 1 101 ? -6.487 -5.620 0.232 1.00 94.62 101 ASN A N 1
ATOM 793 C CA . ASN A 1 101 ? -5.118 -5.112 0.235 1.00 94.62 101 ASN A CA 1
ATOM 794 C C . ASN A 1 101 ? -4.085 -6.231 -0.015 1.00 94.62 101 ASN A C 1
ATOM 796 O O . ASN A 1 101 ? -3.122 -6.041 -0.751 1.00 94.62 101 ASN A O 1
ATOM 800 N N . MET A 1 102 ? -4.312 -7.424 0.543 1.00 95.25 102 MET A N 1
ATOM 801 C CA . MET A 1 102 ? -3.460 -8.597 0.325 1.00 95.25 102 MET A CA 1
ATOM 802 C C . MET A 1 102 ? -3.514 -9.098 -1.126 1.00 95.25 102 MET A C 1
ATOM 804 O O . MET A 1 102 ? -2.482 -9.465 -1.683 1.00 95.25 102 MET A O 1
ATOM 808 N N . VAL A 1 103 ? -4.688 -9.060 -1.764 1.00 96.25 103 VAL A N 1
ATOM 809 C CA . VAL A 1 103 ? -4.829 -9.354 -3.201 1.00 96.25 103 VAL A CA 1
ATOM 810 C C . VAL A 1 103 ? -4.072 -8.324 -4.041 1.00 96.25 103 VAL A C 1
ATOM 812 O O . VAL A 1 103 ? -3.350 -8.704 -4.961 1.00 96.25 103 VAL A O 1
ATOM 815 N N . CYS A 1 104 ? -4.163 -7.034 -3.701 1.00 94.50 104 CYS A N 1
ATOM 816 C CA . CYS A 1 104 ? -3.376 -5.993 -4.364 1.00 94.50 104 CYS A CA 1
ATOM 817 C C . CYS A 1 104 ? -1.866 -6.232 -4.203 1.00 94.50 104 CYS A C 1
ATOM 819 O O . CYS A 1 104 ? -1.131 -6.129 -5.181 1.00 94.50 104 CYS A O 1
ATOM 821 N N . ALA A 1 105 ? -1.404 -6.620 -3.011 1.00 94.25 105 ALA A N 1
ATOM 822 C CA . ALA A 1 105 ? -0.001 -6.958 -2.776 1.00 94.25 105 ALA A CA 1
ATOM 823 C C . ALA A 1 105 ? 0.460 -8.157 -3.625 1.00 94.25 105 ALA A C 1
ATOM 825 O O . ALA A 1 105 ? 1.530 -8.110 -4.232 1.00 94.25 105 ALA A O 1
ATOM 826 N N . ALA A 1 106 ? -0.361 -9.206 -3.729 1.00 96.50 106 ALA A N 1
ATOM 827 C CA . ALA A 1 106 ? -0.071 -10.350 -4.591 1.00 96.50 106 ALA A CA 1
ATOM 828 C C . ALA A 1 106 ? 0.015 -9.941 -6.071 1.00 96.50 106 ALA A C 1
ATOM 830 O O . ALA A 1 106 ? 0.936 -10.361 -6.771 1.00 96.50 106 ALA A O 1
ATOM 831 N N . ALA A 1 107 ? -0.886 -9.065 -6.531 1.00 95.12 107 ALA A N 1
ATOM 832 C CA . ALA A 1 107 ? -0.838 -8.509 -7.880 1.00 95.12 107 ALA A CA 1
ATOM 833 C C . ALA A 1 107 ? 0.460 -7.718 -8.122 1.00 95.12 107 ALA A C 1
ATOM 835 O O . ALA A 1 107 ? 1.122 -7.932 -9.134 1.00 95.12 107 ALA A O 1
ATOM 836 N N . VAL A 1 108 ? 0.879 -6.865 -7.179 1.00 95.31 108 VAL A N 1
ATOM 837 C CA . VAL A 1 108 ? 2.153 -6.125 -7.264 1.00 95.31 108 VAL A CA 1
ATOM 838 C C . VAL A 1 108 ? 3.339 -7.072 -7.441 1.00 95.31 108 VAL A C 1
ATOM 840 O O . VAL A 1 108 ? 4.187 -6.826 -8.300 1.00 95.31 108 VAL A O 1
ATOM 843 N N . LEU A 1 109 ? 3.406 -8.151 -6.657 1.00 95.19 109 LEU A N 1
ATOM 844 C CA . LEU A 1 109 ? 4.487 -9.136 -6.757 1.00 95.19 109 LEU A CA 1
ATOM 845 C C . LEU A 1 109 ? 4.462 -9.867 -8.100 1.00 95.19 109 LEU A C 1
ATOM 847 O O . LEU A 1 109 ? 5.499 -9.978 -8.750 1.00 95.19 109 LEU A O 1
ATOM 851 N N . PHE A 1 110 ? 3.281 -10.296 -8.545 1.00 95.44 110 PHE A N 1
ATOM 852 C CA . PHE A 1 110 ? 3.107 -10.974 -9.825 1.00 95.44 110 PHE A CA 1
ATOM 853 C C . PHE A 1 110 ? 3.550 -10.097 -11.003 1.00 95.44 110 PHE A C 1
ATOM 855 O O . PHE A 1 110 ? 4.380 -10.519 -11.803 1.00 95.44 110 PHE A O 1
ATOM 862 N N . PHE A 1 111 ? 3.076 -8.851 -11.081 1.00 92.94 111 PHE A N 1
ATOM 863 C CA . PHE A 1 111 ? 3.466 -7.942 -12.161 1.00 92.94 111 PHE A CA 1
ATOM 864 C C . PHE A 1 111 ? 4.927 -7.504 -12.071 1.00 92.94 111 PHE A C 1
ATOM 866 O O . PHE A 1 111 ? 5.551 -7.275 -13.101 1.00 92.94 111 PHE A O 1
ATOM 873 N N . THR A 1 112 ? 5.502 -7.438 -10.866 1.00 93.00 112 THR A N 1
ATOM 874 C CA . THR A 1 112 ? 6.952 -7.236 -10.723 1.00 93.00 112 THR A CA 1
ATOM 875 C C . THR A 1 112 ? 7.713 -8.410 -11.333 1.00 93.00 112 THR A C 1
ATOM 877 O O . THR A 1 112 ? 8.619 -8.182 -12.124 1.00 93.00 112 THR A O 1
ATOM 880 N N . ALA A 1 113 ? 7.312 -9.648 -11.034 1.00 94.25 113 ALA A N 1
ATOM 881 C CA . ALA A 1 113 ? 7.940 -10.834 -11.608 1.00 94.25 113 ALA A CA 1
ATOM 882 C C . ALA A 1 113 ? 7.808 -10.872 -13.140 1.00 94.25 113 ALA A C 1
ATOM 884 O O . ALA A 1 113 ? 8.790 -11.148 -13.819 1.00 94.25 113 ALA A O 1
ATOM 885 N N . VAL A 1 114 ? 6.632 -10.535 -13.685 1.00 92.19 114 VAL A N 1
ATOM 886 C CA . VAL A 1 114 ? 6.419 -10.438 -15.139 1.00 92.19 114 VAL A CA 1
ATOM 887 C C . VAL A 1 114 ? 7.335 -9.385 -15.759 1.00 92.19 114 VAL A C 1
ATOM 889 O O . VAL A 1 114 ? 8.016 -9.695 -16.725 1.00 92.19 114 VAL A O 1
ATOM 892 N N . ALA A 1 115 ? 7.395 -8.176 -15.192 1.00 90.88 115 ALA A N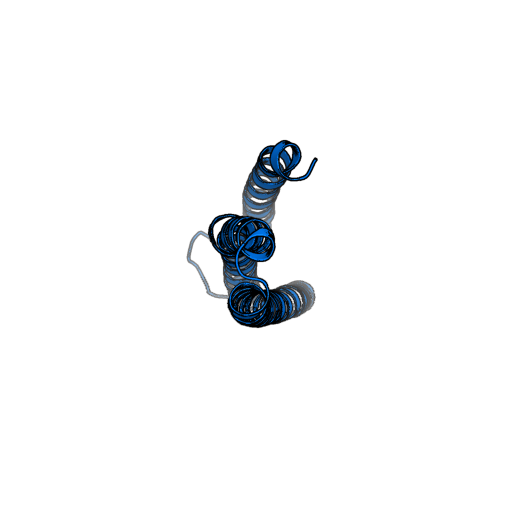 1
ATOM 893 C CA . ALA A 1 115 ? 8.233 -7.094 -15.711 1.00 90.88 115 ALA A CA 1
ATOM 894 C C . ALA A 1 115 ? 9.737 -7.405 -15.644 1.00 90.88 115 ALA A C 1
ATOM 896 O O . ALA A 1 115 ? 10.493 -6.866 -16.435 1.00 90.88 115 ALA A O 1
ATOM 897 N N . THR A 1 116 ? 10.180 -8.235 -14.695 1.00 89.44 116 THR A N 1
ATOM 898 C CA . THR A 1 116 ? 11.587 -8.663 -14.581 1.00 89.44 116 THR A CA 1
ATOM 899 C C . THR A 1 116 ? 11.927 -9.849 -15.489 1.00 89.44 116 THR A C 1
ATOM 901 O O . THR A 1 116 ? 13.096 -10.069 -15.785 1.00 89.44 116 THR A O 1
ATOM 904 N N . ALA A 1 117 ? 10.935 -10.645 -15.889 1.00 90.75 117 ALA A N 1
ATOM 905 C CA . ALA A 1 117 ? 11.141 -11.827 -16.723 1.00 90.75 117 ALA A CA 1
ATOM 906 C C . ALA A 1 117 ? 11.160 -11.527 -18.232 1.00 90.75 117 ALA A C 1
ATOM 908 O O . ALA A 1 117 ? 11.614 -12.377 -18.999 1.00 90.75 117 ALA A O 1
ATOM 909 N N . VAL A 1 118 ? 10.628 -10.370 -18.641 1.00 84.19 118 VAL A N 1
ATOM 910 C CA . VAL A 1 118 ? 10.643 -9.863 -20.025 1.00 84.19 118 VAL A CA 1
ATOM 911 C C . VAL A 1 118 ? 11.823 -8.932 -20.250 1.00 84.19 118 VAL A C 1
ATOM 913 O O . VAL A 1 118 ? 12.337 -8.958 -21.387 1.00 84.19 118 VAL A O 1
#

Sequence (118 aa):
LQRRFSPWVNGSLVLLLVTGFVQMTNDPNYNGFLQVDSVWAWAILIKHIAVVAMILIAALVQVRIHPAMDRAALLAQQRPQLAAEQAAALTRQEIRLLRLNMVCAAAVLFFTAVATAV

pLDDT: mean 88.35, std 6.48, range [59.66, 96.5]

Secondary structure (DSSP, 8-state):
-HHHHHHHHHHHHHHHHHHHHHHHHTSTT---TT---SHHHHHHHHHHHHHHHHHHHHHHIIIIIHHHHHHHHHHTTT-HHHHHHHHHHHHHHHHHHHHHHHHHHHHHHHHHHHHHH-

Radius of gyration: 19.21 Å; chains: 1; bounding box: 40×23×55 Å

Foldseek 3Di:
DVVVCVVVVVVVLVVCLVVLVVVLCPDPPDPDDPPCPDLLSVLSVLLSVLSVLLVVLVVCCVPPLVVQLVVLVVCCVVPVVVSVVSNVVSVVVNVVSVVSNVVSVVSNVVSVVSNVVD